Protein AF-A0A0A5G7N7-F1 (afdb_monomer_lite)

Foldseek 3Di:
DALVVLLVVCVVCLVVLVVCVVVLVLVVNQVVLVVNLLSLLQSQQVLQVHHDDDPVVSVVCVVVRPQADPPNVVLSVVCVVCVSDPVNSVSSVVSSVSSVVSSVVSVVVVVVD

pLDDT: mean 94.58, std 6.83, range [50.31, 98.5]

Radius of gyration: 13.98 Å; chains: 1; bounding box: 33×25×40 Å

Secondary structure (DSSP, 8-state):
--HHHHHHHHHHHHHHHHHHHHTT-HHHHHHHHHHHHHHHHHHHHHHTT-----HHHHHHHGGG-SS--TTHHHHHHHHHH-TTSHHHHHHHHHHHHHHHHHHHHHHHHHTT-

InterPro domains:
  IPR048427 YpoC-like [PF21747] (2-111)

Sequence (113 aa):
MEVKSLIDQWMKEEETLAHLFKQRENYKALPLMEHYTKKCKQAICLINDFEYETEANFQQMLPHFAYKPFNVEERLAFITHAPSHYHSFIQLKELFRESAKLHAKVSIIKKRG

Structure (mmCIF, N/CA/C/O backbone):
data_AF-A0A0A5G7N7-F1
#
_entry.id   AF-A0A0A5G7N7-F1
#
loop_
_atom_site.group_PDB
_atom_site.id
_atom_site.type_symbol
_atom_site.label_atom_id
_atom_site.label_alt_id
_atom_site.label_comp_id
_atom_site.label_asym_id
_atom_site.label_entity_id
_atom_site.label_seq_id
_atom_site.pdbx_PDB_ins_code
_atom_site.Cartn_x
_atom_site.Cartn_y
_atom_site.Cartn_z
_atom_site.occupancy
_atom_site.B_iso_or_equiv
_atom_site.auth_seq_id
_atom_site.auth_comp_id
_atom_site.auth_asym_id
_atom_site.auth_atom_id
_atom_site.pdbx_PDB_model_num
ATOM 1 N N . MET A 1 1 ? 10.162 -11.314 -0.878 1.00 65.62 1 MET A N 1
ATOM 2 C CA . MET A 1 1 ? 8.696 -11.542 -0.900 1.00 65.62 1 MET A CA 1
ATOM 3 C C . MET A 1 1 ? 8.185 -11.095 -2.259 1.00 65.62 1 MET A C 1
ATOM 5 O O . MET A 1 1 ? 8.608 -10.041 -2.702 1.00 65.62 1 MET A O 1
ATOM 9 N N . GLU A 1 2 ? 7.360 -11.889 -2.941 1.00 89.88 2 GLU A N 1
ATOM 10 C CA . GLU A 1 2 ? 6.919 -11.598 -4.317 1.00 89.88 2 GLU A CA 1
ATOM 11 C C . GLU A 1 2 ? 5.662 -10.716 -4.369 1.00 89.88 2 GLU A C 1
ATOM 13 O O . GLU A 1 2 ? 4.807 -10.795 -3.482 1.00 89.88 2 GLU A O 1
ATOM 18 N N . VAL A 1 3 ? 5.498 -9.951 -5.456 1.00 92.88 3 VAL A N 1
ATOM 19 C CA . VAL A 1 3 ? 4.317 -9.098 -5.708 1.00 92.88 3 VAL A CA 1
ATOM 20 C C . VAL A 1 3 ? 3.012 -9.889 -5.601 1.00 92.88 3 VAL A C 1
ATOM 22 O O . VAL A 1 3 ? 2.063 -9.438 -4.962 1.00 92.88 3 VAL A O 1
ATOM 25 N N . LYS A 1 4 ? 2.968 -11.100 -6.173 1.00 93.31 4 LYS A N 1
ATOM 26 C CA . LYS A 1 4 ? 1.782 -11.965 -6.120 1.00 93.31 4 LYS A CA 1
ATOM 27 C C . LYS A 1 4 ? 1.385 -12.301 -4.680 1.00 93.31 4 LYS A C 1
ATOM 29 O O . LYS A 1 4 ? 0.212 -12.212 -4.341 1.00 93.31 4 LYS A O 1
ATOM 34 N N . SER A 1 5 ? 2.357 -12.624 -3.826 1.00 95.50 5 SER A N 1
ATOM 35 C CA . SER A 1 5 ? 2.106 -12.941 -2.414 1.00 95.50 5 SER A CA 1
ATOM 36 C C . SER A 1 5 ? 1.510 -11.749 -1.659 1.00 95.50 5 SER A C 1
ATOM 38 O O . SER A 1 5 ? 0.574 -11.918 -0.881 1.00 95.50 5 SER A O 1
ATOM 40 N N . LEU A 1 6 ? 1.989 -10.531 -1.934 1.00 96.56 6 LEU A N 1
ATOM 41 C CA . LEU A 1 6 ? 1.448 -9.306 -1.334 1.00 96.56 6 LEU A CA 1
ATOM 42 C C . LEU A 1 6 ? -0.012 -9.060 -1.742 1.00 96.56 6 LEU A C 1
ATOM 44 O O . LEU A 1 6 ? -0.840 -8.748 -0.888 1.00 96.56 6 LEU A O 1
ATOM 48 N N . ILE A 1 7 ? -0.332 -9.237 -3.027 1.00 95.06 7 ILE A N 1
ATOM 49 C CA . ILE A 1 7 ? -1.698 -9.079 -3.546 1.00 95.06 7 ILE A CA 1
ATOM 50 C C . ILE A 1 7 ? -2.620 -10.168 -2.983 1.00 95.06 7 ILE A C 1
ATOM 52 O O . ILE A 1 7 ? -3.724 -9.862 -2.543 1.00 95.06 7 ILE A O 1
ATOM 56 N N . ASP A 1 8 ? -2.165 -11.422 -2.931 1.00 95.00 8 ASP A N 1
ATOM 57 C CA . ASP A 1 8 ? -2.943 -12.538 -2.380 1.00 95.00 8 ASP A CA 1
ATOM 58 C C . ASP A 1 8 ? -3.251 -12.343 -0.887 1.00 95.00 8 ASP A C 1
ATOM 60 O O . ASP A 1 8 ? -4.337 -12.693 -0.426 1.00 95.00 8 ASP A O 1
ATOM 64 N N . GLN A 1 9 ? -2.318 -11.767 -0.123 1.00 96.25 9 GLN A N 1
ATOM 65 C CA . GLN A 1 9 ? -2.555 -11.395 1.274 1.00 96.25 9 GLN A CA 1
ATOM 66 C C . GLN A 1 9 ? -3.586 -10.269 1.388 1.00 96.25 9 GLN A C 1
ATOM 68 O O . GLN A 1 9 ? -4.491 -10.369 2.211 1.00 96.25 9 GLN A O 1
ATOM 73 N N . TRP A 1 10 ? -3.487 -9.231 0.548 1.00 97.25 10 TRP A N 1
ATOM 74 C CA . TRP A 1 10 ? -4.481 -8.155 0.514 1.00 97.25 10 TRP A CA 1
ATOM 75 C C . TRP A 1 10 ? -5.887 -8.679 0.210 1.00 97.25 10 TRP A C 1
ATOM 77 O O . TRP A 1 10 ? -6.819 -8.342 0.930 1.00 97.25 10 TRP A O 1
ATOM 87 N N . MET A 1 11 ? -6.047 -9.536 -0.805 1.00 93.69 11 MET A N 1
ATOM 88 C CA . MET A 1 11 ? -7.364 -10.063 -1.192 1.00 93.69 11 MET A CA 1
ATOM 89 C C . MET A 1 11 ? -8.068 -10.798 -0.047 1.00 93.69 11 MET A C 1
ATOM 91 O O . MET A 1 11 ? -9.289 -10.749 0.047 1.00 93.69 11 MET A O 1
ATOM 95 N N . LYS A 1 12 ? -7.307 -11.454 0.836 1.00 94.31 12 LYS A N 1
ATOM 96 C CA . LYS A 1 12 ? -7.853 -12.113 2.030 1.00 94.31 12 LYS A CA 1
ATOM 97 C C . LYS A 1 12 ? -8.246 -11.117 3.123 1.00 94.31 12 LYS A C 1
ATOM 99 O O . LYS A 1 12 ? -9.198 -11.369 3.847 1.00 94.31 12 LYS A O 1
ATOM 104 N N . GLU A 1 13 ? -7.517 -10.010 3.258 1.00 96.50 13 GLU A N 1
ATOM 105 C CA . GLU A 1 13 ? -7.766 -9.021 4.315 1.00 96.50 13 GLU A CA 1
ATOM 106 C C . GLU A 1 13 ? -8.799 -7.955 3.939 1.00 96.50 13 GLU A C 1
ATOM 108 O O . GLU A 1 13 ? -9.425 -7.361 4.816 1.00 96.50 13 GLU A O 1
ATOM 113 N N . GLU A 1 14 ? -8.987 -7.677 2.650 1.00 96.62 14 GLU A N 1
ATOM 114 C CA . GLU A 1 14 ? -9.903 -6.630 2.190 1.00 96.62 14 GLU A CA 1
ATOM 115 C C . GLU A 1 14 ? -11.305 -6.798 2.800 1.00 96.62 14 GLU A C 1
ATOM 117 O O . GLU A 1 14 ? -11.925 -5.812 3.205 1.00 96.62 14 GLU A O 1
ATOM 122 N N . GLU A 1 15 ? -11.776 -8.041 2.933 1.00 96.50 15 GLU A N 1
ATOM 123 C CA . GLU A 1 15 ? -13.058 -8.373 3.560 1.00 96.50 15 GLU A CA 1
ATOM 124 C C . GLU A 1 15 ? -13.079 -8.066 5.065 1.00 96.50 15 GLU A C 1
ATOM 126 O O . GLU A 1 15 ? -14.058 -7.498 5.560 1.00 96.50 15 GLU 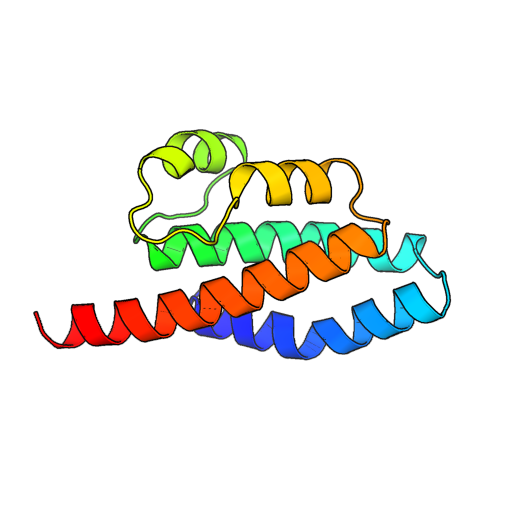A O 1
ATOM 131 N N . THR A 1 16 ? -11.991 -8.363 5.787 1.00 97.50 16 THR A N 1
ATOM 132 C CA . THR A 1 16 ? -11.827 -8.002 7.204 1.00 97.50 16 THR A CA 1
ATOM 133 C C . THR A 1 16 ? -11.912 -6.490 7.381 1.00 97.50 16 THR A C 1
ATOM 135 O O . THR A 1 16 ? -12.702 -5.998 8.187 1.00 97.50 16 THR A O 1
ATOM 138 N N . LEU A 1 17 ? -11.146 -5.727 6.596 1.00 97.56 17 LEU A N 1
ATOM 139 C CA . LEU A 1 17 ? -11.158 -4.264 6.651 1.00 97.56 17 LEU A CA 1
ATOM 140 C C . LEU A 1 17 ? -12.541 -3.703 6.303 1.00 97.56 17 LEU A C 1
ATOM 142 O O . LEU A 1 17 ? -13.054 -2.844 7.024 1.00 97.56 17 LEU A O 1
ATOM 146 N N . ALA A 1 18 ? -13.186 -4.223 5.255 1.00 97.62 18 ALA A N 1
ATOM 147 C CA . ALA A 1 18 ? -14.543 -3.832 4.885 1.00 97.62 18 ALA A CA 1
ATOM 148 C C . ALA A 1 18 ? -15.539 -4.066 6.033 1.00 97.62 18 ALA A C 1
ATOM 150 O O . ALA A 1 18 ? -16.385 -3.207 6.300 1.00 97.62 18 ALA A O 1
ATOM 151 N N . HIS A 1 19 ? -15.422 -5.197 6.737 1.00 98.00 19 HIS A N 1
ATOM 152 C CA . HIS A 1 19 ? -16.241 -5.499 7.906 1.00 98.00 19 HIS A CA 1
ATOM 153 C C . HIS A 1 19 ? -15.995 -4.503 9.047 1.00 98.00 19 HIS A C 1
ATOM 155 O O . HIS A 1 19 ? -16.955 -3.932 9.563 1.00 98.00 19 HIS A O 1
ATOM 161 N N . LEU A 1 20 ? -14.735 -4.234 9.400 1.00 98.19 20 LEU A N 1
ATOM 162 C CA . LEU A 1 20 ? -14.385 -3.301 10.478 1.00 98.19 20 LEU A CA 1
ATOM 163 C C . LEU A 1 20 ? -14.919 -1.889 10.212 1.00 98.19 20 LEU A C 1
ATOM 165 O O . LEU A 1 20 ? -15.540 -1.288 11.089 1.00 98.19 20 LEU A O 1
ATOM 169 N N . PHE A 1 21 ? -14.764 -1.379 8.986 1.00 97.69 21 PHE A N 1
ATOM 170 C CA . PHE A 1 21 ? -15.321 -0.079 8.608 1.00 97.69 21 PHE A CA 1
ATOM 171 C C . PHE A 1 21 ? -16.852 -0.060 8.643 1.00 97.69 21 PHE A C 1
ATOM 173 O O . PHE A 1 21 ? -17.442 0.928 9.083 1.00 97.69 21 PHE A O 1
ATOM 180 N N . LYS A 1 22 ? -17.511 -1.153 8.236 1.00 97.69 22 LYS A N 1
ATOM 181 C CA . LYS A 1 22 ? -18.973 -1.286 8.325 1.00 97.69 22 LYS A CA 1
ATOM 182 C C . LYS A 1 22 ? -19.462 -1.235 9.777 1.00 97.69 22 LYS A C 1
ATOM 184 O O . LYS A 1 22 ? -20.480 -0.602 10.043 1.00 97.69 22 LYS A O 1
ATOM 189 N N . GLN A 1 23 ? -18.730 -1.856 10.703 1.00 97.88 23 GLN A N 1
ATOM 190 C CA . GLN A 1 23 ? -19.029 -1.836 12.141 1.00 97.88 23 GLN A CA 1
ATOM 191 C C . GLN A 1 23 ? -18.544 -0.562 12.852 1.00 97.88 23 GLN A C 1
ATOM 193 O O . GLN A 1 23 ? -18.737 -0.423 14.057 1.00 97.88 23 GLN A O 1
ATOM 198 N N . ARG A 1 24 ? -17.933 0.386 12.123 1.00 96.94 24 ARG A N 1
ATOM 199 C CA . ARG A 1 24 ? -17.313 1.607 12.673 1.00 96.94 24 ARG A CA 1
ATOM 200 C C . ARG A 1 24 ? -16.207 1.310 13.695 1.00 96.94 24 ARG A C 1
ATOM 202 O O . ARG A 1 24 ? -15.878 2.150 14.530 1.00 96.94 24 ARG A O 1
ATOM 209 N N . GLU A 1 25 ? -15.583 0.137 13.602 1.00 97.75 25 GLU A N 1
ATOM 210 C CA . GLU A 1 25 ? -14.456 -0.280 14.439 1.00 97.75 25 GLU A CA 1
ATOM 211 C C . GLU A 1 25 ? -13.129 0.274 13.893 1.00 97.75 25 GLU A C 1
ATOM 213 O O . GLU A 1 25 ? -12.152 -0.447 13.686 1.00 97.75 25 GLU A O 1
ATOM 218 N N . ASN A 1 26 ? -13.082 1.587 13.652 1.00 94.81 26 ASN A N 1
ATOM 219 C CA . ASN A 1 26 ? -11.968 2.249 12.965 1.00 94.81 26 ASN A CA 1
ATOM 220 C C . ASN A 1 26 ? -10.626 2.069 13.701 1.00 94.81 26 ASN A C 1
ATOM 222 O O . ASN A 1 26 ? -9.575 2.010 13.068 1.00 94.81 26 ASN A O 1
ATOM 226 N N . TYR A 1 27 ? -10.659 1.934 15.031 1.00 96.56 27 TYR A N 1
ATOM 227 C CA . TYR A 1 27 ? -9.475 1.675 15.857 1.00 96.56 27 TYR A CA 1
ATOM 228 C C . TYR A 1 27 ? -8.845 0.301 15.582 1.00 96.56 27 TYR A C 1
ATOM 230 O O . TYR A 1 27 ? -7.627 0.171 15.641 1.00 96.56 27 TYR A O 1
ATOM 238 N N . LYS A 1 28 ? -9.652 -0.713 15.233 1.00 97.62 28 LYS A N 1
ATOM 239 C CA . LYS A 1 28 ? -9.160 -2.034 14.807 1.00 97.62 28 LYS A CA 1
ATOM 240 C C . LYS A 1 28 ? -8.690 -2.017 13.356 1.00 97.62 28 LYS A C 1
ATOM 242 O O . LYS A 1 28 ? -7.774 -2.752 13.005 1.00 97.62 28 LYS A O 1
ATOM 247 N N . ALA A 1 29 ? -9.308 -1.182 12.517 1.00 97.69 29 ALA A N 1
ATOM 248 C CA . ALA A 1 29 ? -8.909 -1.032 11.122 1.00 97.69 29 ALA A CA 1
ATOM 249 C C . ALA A 1 29 ? -7.551 -0.329 10.980 1.00 97.69 29 ALA A C 1
ATOM 251 O O . ALA A 1 29 ? -6.787 -0.682 10.090 1.00 97.69 29 ALA A O 1
ATOM 252 N N . LEU A 1 30 ? -7.229 0.625 11.862 1.00 98.06 30 LEU A N 1
ATOM 253 C CA . LEU A 1 30 ? -5.992 1.414 11.826 1.00 98.06 30 LEU A CA 1
ATOM 254 C C . LEU A 1 30 ? -4.702 0.578 11.653 1.00 98.06 30 LEU A C 1
ATOM 256 O O . LEU A 1 30 ? -4.012 0.794 10.656 1.00 98.06 30 LEU A O 1
ATOM 260 N N . PRO A 1 31 ? -4.375 -0.394 12.529 1.00 98.00 31 PRO A N 1
ATOM 261 C CA . PRO A 1 31 ? -3.138 -1.169 12.387 1.00 98.00 31 PRO A CA 1
ATOM 262 C C . PRO A 1 31 ? -3.101 -1.997 11.094 1.00 98.00 31 PRO A C 1
ATOM 264 O O . PRO A 1 31 ? -2.044 -2.155 10.482 1.00 98.00 31 PRO A O 1
ATOM 267 N N . LEU A 1 32 ? -4.253 -2.498 10.634 1.00 98.00 32 LEU A N 1
ATOM 268 C CA . LEU A 1 32 ? -4.350 -3.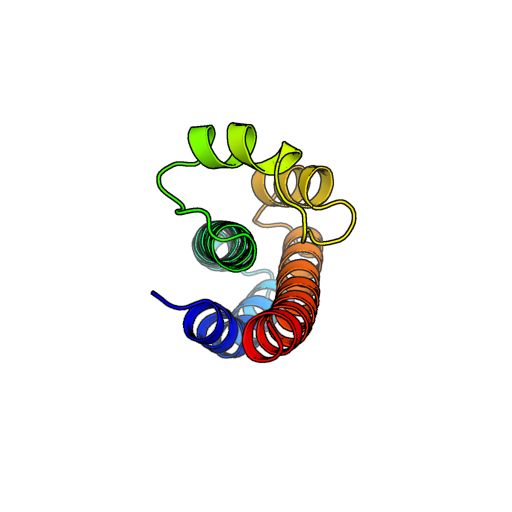202 9.354 1.00 98.00 32 LEU A CA 1
ATOM 269 C C . LEU A 1 32 ? -4.139 -2.238 8.179 1.00 98.00 32 LEU A C 1
ATOM 271 O O . LEU A 1 32 ? -3.415 -2.559 7.241 1.00 98.00 32 LEU A O 1
ATOM 275 N N . MET A 1 33 ? -4.715 -1.039 8.240 1.00 98.38 33 MET A N 1
ATOM 276 C CA . MET A 1 33 ? -4.555 -0.005 7.220 1.00 98.38 33 MET A CA 1
ATOM 277 C C . MET A 1 33 ? -3.095 0.427 7.077 1.00 98.38 33 MET A C 1
ATOM 279 O O . MET A 1 33 ? -2.592 0.469 5.957 1.00 98.38 33 MET A O 1
ATOM 283 N N . GLU A 1 34 ? -2.381 0.672 8.174 1.00 98.00 34 GLU A N 1
ATOM 284 C CA . GLU A 1 34 ? -0.948 1.004 8.147 1.00 98.00 34 GLU A CA 1
ATOM 285 C C . GLU A 1 34 ? -0.113 -0.140 7.556 1.00 98.00 34 GLU A C 1
ATOM 287 O O . GLU A 1 34 ? 0.702 0.063 6.648 1.00 98.00 34 GLU A O 1
ATOM 292 N N . HIS A 1 35 ? -0.369 -1.368 8.014 1.00 97.56 35 HIS A N 1
ATOM 293 C CA . HIS A 1 35 ? 0.321 -2.567 7.543 1.00 97.56 35 HIS A CA 1
ATOM 294 C C . HIS A 1 35 ? 0.141 -2.796 6.043 1.00 97.56 35 HIS A C 1
ATOM 296 O O . HIS A 1 35 ? 1.116 -2.980 5.310 1.00 97.56 35 HIS A O 1
ATOM 302 N N . TYR A 1 36 ? -1.099 -2.749 5.554 1.00 98.00 36 TYR A N 1
ATOM 303 C CA . TYR A 1 36 ? -1.379 -2.975 4.140 1.00 98.00 36 TYR A CA 1
ATOM 304 C C . TYR A 1 36 ? -1.025 -1.772 3.262 1.00 98.00 36 TYR A C 1
ATOM 306 O O . TYR A 1 36 ? -0.692 -1.968 2.095 1.00 98.00 36 TYR A O 1
ATOM 314 N N . THR A 1 37 ? -0.956 -0.559 3.816 1.00 98.06 37 THR A N 1
ATOM 315 C CA . THR A 1 37 ? -0.357 0.596 3.126 1.00 98.06 37 THR A CA 1
ATOM 316 C C . THR A 1 37 ? 1.128 0.355 2.864 1.00 98.06 37 THR A C 1
ATOM 318 O O . THR A 1 37 ? 1.581 0.515 1.729 1.00 98.06 37 THR A O 1
ATOM 321 N N . LYS A 1 38 ? 1.885 -0.127 3.862 1.00 96.81 38 LYS A N 1
ATOM 322 C CA . LYS A 1 38 ? 3.295 -0.513 3.677 1.00 96.81 38 LYS A CA 1
ATOM 323 C C . LYS A 1 38 ? 3.442 -1.619 2.629 1.00 96.81 38 LYS A C 1
ATOM 325 O O . LYS A 1 38 ? 4.275 -1.506 1.734 1.00 96.81 38 LYS A O 1
ATOM 330 N N . LYS A 1 39 ? 2.602 -2.658 2.683 1.00 96.88 39 LYS A N 1
ATOM 331 C CA . LYS A 1 39 ? 2.605 -3.743 1.682 1.00 96.88 39 LYS A CA 1
ATOM 332 C C . LYS A 1 39 ? 2.259 -3.265 0.273 1.00 96.88 39 LYS A C 1
ATOM 334 O O . LYS A 1 39 ? 2.835 -3.764 -0.690 1.00 96.88 39 LYS A O 1
ATOM 339 N N . CYS A 1 40 ? 1.356 -2.296 0.139 1.00 97.62 40 CYS A N 1
ATOM 340 C CA . CYS A 1 40 ? 1.037 -1.691 -1.150 1.00 97.62 40 CYS A CA 1
ATOM 341 C C . CYS A 1 40 ? 2.264 -0.980 -1.735 1.00 97.62 40 CYS A C 1
ATOM 343 O O . CYS A 1 40 ? 2.604 -1.204 -2.895 1.00 97.62 40 CYS A O 1
ATOM 345 N N . LYS A 1 41 ? 2.981 -0.189 -0.925 1.00 97.06 41 LYS A N 1
ATOM 346 C CA . LYS A 1 41 ? 4.237 0.460 -1.343 1.00 97.06 41 LYS A CA 1
ATOM 347 C C . LYS A 1 41 ? 5.295 -0.568 -1.753 1.00 97.06 41 LYS A C 1
ATOM 349 O O . LYS A 1 41 ? 5.895 -0.429 -2.815 1.00 97.06 41 LYS A O 1
ATOM 354 N N . GLN A 1 42 ? 5.445 -1.647 -0.979 1.00 96.25 42 GLN A N 1
ATOM 355 C CA . GLN A 1 42 ? 6.325 -2.772 -1.318 1.00 96.25 42 GLN A CA 1
ATOM 356 C C . GLN A 1 42 ? 5.974 -3.401 -2.673 1.00 96.25 42 GLN A C 1
ATOM 358 O O . GLN A 1 42 ? 6.862 -3.632 -3.488 1.00 96.25 42 GLN A O 1
ATOM 363 N N . ALA A 1 43 ? 4.690 -3.656 -2.937 1.00 96.75 43 ALA A N 1
ATOM 364 C CA . ALA A 1 43 ? 4.248 -4.212 -4.213 1.00 96.75 43 ALA A CA 1
ATOM 365 C C . ALA A 1 43 ? 4.579 -3.276 -5.386 1.00 96.75 43 ALA A C 1
ATOM 367 O O . ALA A 1 43 ? 5.063 -3.743 -6.414 1.00 96.75 43 ALA A O 1
ATOM 368 N N . ILE A 1 44 ? 4.371 -1.965 -5.223 1.00 96.88 44 ILE A N 1
ATOM 369 C CA . ILE A 1 44 ? 4.676 -0.962 -6.253 1.00 96.88 44 ILE A CA 1
ATOM 370 C C . ILE A 1 44 ? 6.185 -0.901 -6.540 1.00 96.88 44 ILE A C 1
ATOM 372 O O . ILE A 1 44 ? 6.556 -0.907 -7.714 1.00 96.88 44 ILE A O 1
ATOM 376 N N . CYS A 1 45 ? 7.053 -0.915 -5.517 1.00 96.19 45 CYS A N 1
ATOM 377 C CA . CYS A 1 45 ? 8.509 -0.994 -5.714 1.00 96.19 45 CYS A CA 1
ATOM 378 C C . CYS A 1 45 ? 8.894 -2.227 -6.535 1.00 96.19 45 CYS A C 1
ATOM 380 O O . CYS A 1 45 ? 9.543 -2.109 -7.571 1.00 96.19 45 CYS A O 1
ATOM 382 N N . LEU A 1 46 ? 8.416 -3.401 -6.118 1.00 95.44 46 LEU A N 1
ATOM 383 C CA . LEU A 1 46 ? 8.766 -4.672 -6.748 1.00 95.44 46 LEU A CA 1
ATOM 384 C C . LEU A 1 46 ? 8.277 -4.772 -8.202 1.00 95.44 46 LEU A C 1
ATOM 386 O O . LEU A 1 46 ? 8.962 -5.349 -9.041 1.00 95.44 46 LEU A O 1
ATOM 390 N N . ILE A 1 47 ? 7.115 -4.195 -8.536 1.00 96.19 47 ILE A N 1
ATOM 391 C CA . ILE A 1 47 ? 6.638 -4.107 -9.930 1.00 96.19 47 ILE A CA 1
ATOM 392 C C . ILE A 1 47 ? 7.631 -3.325 -10.806 1.00 96.19 47 ILE A C 1
ATOM 394 O O . ILE A 1 47 ? 7.784 -3.641 -11.987 1.00 96.19 47 ILE A O 1
ATOM 398 N N . ASN A 1 48 ? 8.303 -2.332 -10.223 1.00 95.75 48 ASN A N 1
ATOM 399 C CA . ASN A 1 48 ? 9.277 -1.468 -10.881 1.00 95.75 48 ASN A CA 1
ATOM 400 C C . ASN A 1 48 ? 10.732 -1.946 -10.720 1.00 95.75 48 ASN A C 1
ATOM 402 O O . ASN A 1 48 ? 11.632 -1.195 -11.070 1.00 95.75 48 ASN A O 1
ATOM 406 N N . ASP A 1 49 ? 10.965 -3.167 -10.220 1.00 94.00 49 ASP A N 1
ATOM 407 C CA . ASP A 1 49 ? 12.304 -3.724 -9.946 1.00 94.00 49 ASP A CA 1
ATOM 408 C C . ASP A 1 49 ? 13.123 -2.940 -8.904 1.00 94.00 49 ASP A C 1
ATOM 410 O O . ASP A 1 49 ? 14.350 -2.981 -8.907 1.00 94.00 49 ASP A O 1
ATOM 414 N N . PHE A 1 50 ? 12.443 -2.258 -7.981 1.00 93.44 50 PHE A N 1
ATOM 415 C CA . PHE A 1 50 ? 13.064 -1.634 -6.815 1.00 93.44 50 PHE A CA 1
ATOM 416 C C . PHE A 1 50 ? 12.808 -2.461 -5.553 1.00 93.44 50 PHE A C 1
ATOM 418 O O . PHE A 1 50 ? 11.748 -3.076 -5.387 1.00 93.44 50 PHE A O 1
ATOM 425 N N . GLU A 1 51 ? 13.757 -2.428 -4.622 1.00 90.94 51 GLU A N 1
ATOM 426 C CA . GLU A 1 51 ? 13.551 -2.935 -3.268 1.00 90.94 51 GLU A CA 1
ATOM 427 C C . GLU A 1 51 ? 12.853 -1.877 -2.407 1.00 90.94 51 GLU A C 1
ATOM 429 O O . GLU A 1 51 ? 13.016 -0.677 -2.604 1.00 90.94 51 GLU A O 1
ATOM 434 N N . TYR A 1 52 ? 12.024 -2.312 -1.458 1.00 90.69 52 TYR A N 1
ATOM 435 C CA . TYR A 1 52 ? 11.430 -1.411 -0.473 1.00 90.69 52 TYR A CA 1
ATOM 436 C C . TYR A 1 52 ? 12.205 -1.531 0.834 1.00 90.69 52 TYR A C 1
ATOM 438 O O . TYR A 1 52 ? 12.010 -2.491 1.584 1.00 90.69 52 TYR A O 1
ATOM 446 N N . GLU A 1 53 ? 13.054 -0.549 1.115 1.00 86.38 53 GLU A N 1
ATOM 447 C CA . GLU A 1 53 ? 13.862 -0.528 2.336 1.00 86.38 53 GLU A CA 1
ATOM 448 C C . GLU A 1 53 ? 13.207 0.327 3.424 1.00 86.38 53 GLU A C 1
ATOM 450 O O . GLU A 1 53 ? 12.967 -0.125 4.546 1.00 86.38 53 GLU A O 1
ATOM 455 N N . THR A 1 54 ? 12.869 1.573 3.084 1.00 89.62 54 THR A N 1
ATOM 456 C CA . THR A 1 54 ? 12.319 2.560 4.020 1.00 89.62 54 THR A CA 1
ATOM 457 C C . THR A 1 54 ? 11.291 3.465 3.345 1.00 89.62 54 THR A C 1
ATOM 459 O O . THR A 1 54 ? 11.236 3.569 2.121 1.00 89.62 54 THR A O 1
ATOM 462 N N . GLU A 1 55 ? 10.486 4.164 4.151 1.00 87.19 55 GLU A N 1
ATOM 463 C CA . GLU A 1 55 ? 9.542 5.163 3.637 1.00 87.19 55 GLU A CA 1
ATOM 464 C C . GLU A 1 55 ? 10.262 6.318 2.923 1.00 87.19 55 GLU A C 1
ATOM 466 O O . GLU A 1 55 ? 9.831 6.747 1.858 1.00 87.19 55 GLU A O 1
ATOM 471 N N . ALA A 1 56 ? 11.385 6.796 3.471 1.00 86.69 56 ALA A N 1
ATOM 472 C CA 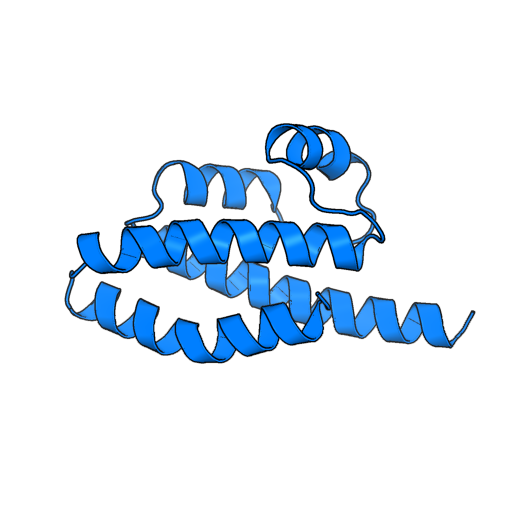. ALA A 1 56 ? 12.163 7.872 2.858 1.00 86.69 56 ALA A CA 1
ATOM 473 C C . ALA A 1 56 ? 12.704 7.460 1.480 1.00 86.69 56 ALA A C 1
ATOM 475 O O . ALA A 1 56 ? 12.599 8.214 0.514 1.00 86.69 56 ALA A O 1
ATOM 476 N N . ASN A 1 57 ? 13.215 6.232 1.383 1.00 87.75 57 ASN A N 1
ATOM 477 C CA . ASN A 1 57 ? 13.678 5.656 0.129 1.00 87.75 57 ASN A CA 1
ATOM 478 C C . ASN A 1 57 ? 12.527 5.505 -0.884 1.00 87.75 57 ASN A C 1
ATOM 480 O O . ASN A 1 57 ? 12.688 5.881 -2.041 1.00 87.75 57 ASN A O 1
ATOM 484 N N . PHE A 1 58 ? 11.339 5.060 -0.455 1.00 91.69 58 PHE A N 1
ATOM 485 C CA . PHE A 1 58 ? 10.159 4.990 -1.327 1.00 91.69 58 PHE A CA 1
ATOM 486 C C . PHE A 1 58 ? 9.828 6.341 -1.978 1.00 91.69 58 PHE A C 1
ATOM 488 O O . PHE A 1 58 ? 9.651 6.398 -3.194 1.00 91.69 58 PHE A O 1
ATOM 495 N N . GLN A 1 59 ? 9.791 7.426 -1.198 1.00 90.50 59 GLN A N 1
ATOM 496 C CA . GLN A 1 59 ? 9.483 8.766 -1.718 1.00 90.50 59 GLN A CA 1
ATOM 497 C C . GLN A 1 59 ? 10.521 9.246 -2.743 1.00 90.50 59 GLN A C 1
ATOM 499 O O . GLN A 1 59 ? 10.166 9.867 -3.740 1.00 90.50 59 GLN A O 1
ATOM 504 N N . GLN A 1 60 ? 11.798 8.916 -2.536 1.00 90.75 60 GLN A N 1
ATOM 505 C CA . GLN A 1 60 ? 12.871 9.249 -3.477 1.00 90.75 60 GLN A CA 1
ATOM 506 C C . GLN A 1 60 ? 12.792 8.440 -4.778 1.00 90.75 60 GLN A C 1
ATOM 508 O O . GLN A 1 60 ? 13.132 8.956 -5.838 1.00 90.75 60 GLN A O 1
ATOM 513 N N . MET A 1 61 ? 12.343 7.184 -4.716 1.00 92.69 61 MET A N 1
ATOM 514 C CA . MET A 1 61 ? 12.244 6.311 -5.889 1.00 92.69 61 MET A CA 1
ATOM 515 C C . MET A 1 61 ? 10.968 6.528 -6.708 1.00 92.69 61 MET A C 1
ATOM 517 O O . MET A 1 61 ? 10.978 6.293 -7.915 1.00 92.69 61 MET A O 1
ATOM 521 N N . LEU A 1 62 ? 9.877 6.980 -6.082 1.00 92.19 62 LEU A N 1
ATOM 522 C CA . LEU A 1 62 ? 8.561 7.115 -6.715 1.00 92.19 62 LEU A CA 1
ATOM 523 C C . LEU A 1 62 ? 8.569 7.894 -8.054 1.00 92.19 62 LEU A C 1
ATOM 525 O O . LEU A 1 62 ? 7.892 7.450 -8.989 1.00 92.19 62 LEU A O 1
ATOM 529 N N . PRO A 1 63 ? 9.345 8.989 -8.224 1.00 92.81 63 PRO A N 1
ATOM 530 C CA . PRO A 1 63 ? 9.463 9.688 -9.507 1.00 92.81 63 PRO A CA 1
ATOM 531 C C . PRO A 1 63 ? 10.090 8.849 -10.631 1.00 92.81 63 PRO A C 1
ATOM 533 O O . PRO A 1 63 ? 9.837 9.118 -11.804 1.00 92.81 63 PRO A O 1
ATOM 536 N N . HIS A 1 64 ? 10.884 7.831 -10.289 1.00 93.69 64 HIS A N 1
ATOM 537 C CA . HIS A 1 64 ? 11.594 6.964 -11.233 1.00 93.69 64 HIS A CA 1
ATOM 538 C C . HIS A 1 64 ? 10.778 5.738 -11.670 1.00 93.69 64 HIS A C 1
ATOM 540 O O . HIS A 1 64 ? 11.204 4.995 -12.554 1.00 93.69 64 HIS A O 1
ATOM 546 N N . PHE A 1 65 ? 9.601 5.509 -11.082 1.00 95.12 65 PHE A N 1
ATOM 547 C CA . PHE A 1 65 ? 8.762 4.361 -11.419 1.00 95.12 65 PHE A CA 1
ATOM 548 C C . PHE A 1 65 ? 8.096 4.523 -12.789 1.00 95.12 65 PHE A C 1
ATOM 550 O O . PHE A 1 65 ? 7.300 5.437 -13.016 1.00 95.12 65 PHE A O 1
ATOM 557 N N . ALA A 1 66 ? 8.366 3.571 -13.685 1.00 95.25 66 ALA A N 1
ATOM 558 C CA . ALA A 1 66 ? 7.739 3.485 -15.004 1.00 95.25 66 ALA A CA 1
ATOM 559 C C . ALA A 1 66 ? 6.293 2.955 -14.941 1.00 95.25 66 ALA A C 1
ATOM 561 O O . ALA A 1 66 ? 5.458 3.284 -15.785 1.00 95.25 66 ALA A O 1
ATOM 562 N N . TYR A 1 67 ? 5.983 2.137 -13.936 1.00 96.00 67 TYR A N 1
ATOM 563 C CA . TYR A 1 67 ? 4.712 1.441 -13.768 1.00 96.00 67 TYR A CA 1
ATOM 564 C C . TYR A 1 67 ? 4.079 1.823 -12.430 1.00 96.00 67 TYR A C 1
ATOM 566 O O . TYR A 1 67 ? 4.255 1.135 -11.424 1.00 96.00 67 TYR A O 1
ATOM 574 N N . LYS A 1 68 ? 3.324 2.924 -12.412 1.00 93.81 68 LYS A N 1
ATOM 575 C CA . LYS A 1 68 ? 2.660 3.421 -11.201 1.00 93.81 68 LYS A CA 1
ATOM 576 C C . LYS A 1 68 ? 1.131 3.455 -11.328 1.00 93.81 68 LYS A C 1
ATOM 578 O O . LYS A 1 68 ? 0.631 3.750 -12.416 1.00 93.81 68 LYS A O 1
ATOM 583 N N . PRO A 1 69 ? 0.391 3.155 -10.242 1.00 96.56 69 PRO A N 1
AT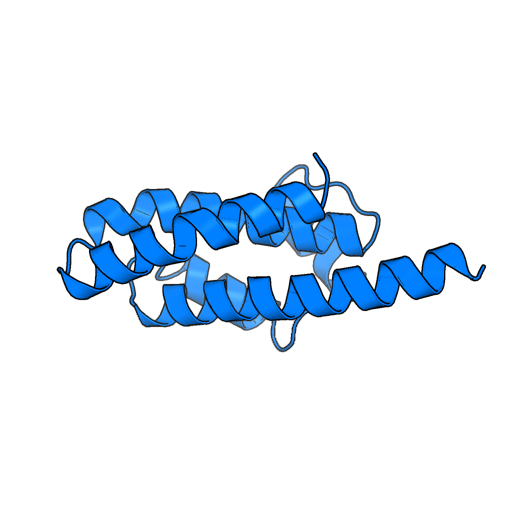OM 584 C CA . PRO A 1 69 ? -1.042 3.429 -10.157 1.00 96.56 69 PRO A CA 1
ATOM 585 C C . PRO A 1 69 ? -1.359 4.906 -10.430 1.00 96.56 69 PRO A C 1
ATOM 587 O O . PRO A 1 69 ? -0.498 5.780 -10.282 1.00 96.56 69 PRO A O 1
ATOM 590 N N . PHE A 1 70 ? -2.600 5.198 -10.811 1.00 94.62 70 PHE A N 1
ATOM 591 C CA . PHE A 1 70 ? -3.025 6.567 -11.091 1.00 94.62 70 PHE A CA 1
ATOM 592 C C . PHE A 1 70 ? -3.079 7.388 -9.795 1.00 94.62 70 PHE A C 1
ATOM 594 O O . PHE A 1 70 ? -3.654 6.936 -8.798 1.00 94.62 70 PHE A O 1
ATOM 601 N N . ASN A 1 71 ? -2.480 8.586 -9.816 1.00 95.50 71 ASN A N 1
ATOM 602 C CA . ASN A 1 71 ? -2.366 9.509 -8.675 1.00 95.50 71 ASN A CA 1
ATOM 603 C C . ASN A 1 71 ? -1.851 8.829 -7.395 1.00 95.50 71 ASN A C 1
ATOM 605 O O . ASN A 1 71 ? -2.372 9.026 -6.296 1.00 95.50 71 ASN A O 1
ATOM 609 N N . VAL A 1 72 ? -0.869 7.934 -7.551 1.00 96.56 72 VAL A N 1
ATOM 610 C CA . VAL A 1 72 ? -0.340 7.121 -6.449 1.00 96.56 72 VAL A CA 1
ATOM 611 C C . VAL A 1 72 ? 0.193 7.973 -5.295 1.00 96.56 72 VAL A C 1
ATOM 613 O O . VAL A 1 72 ? 0.010 7.603 -4.139 1.00 96.56 72 VAL A O 1
ATOM 616 N N . GLU A 1 73 ? 0.809 9.115 -5.591 1.00 95.75 73 GLU A N 1
ATOM 617 C CA . GLU A 1 73 ? 1.420 9.992 -4.594 1.00 95.75 73 GLU A CA 1
ATOM 618 C C . GLU A 1 73 ? 0.350 10.659 -3.726 1.00 95.75 73 GLU A C 1
ATOM 620 O O . GLU A 1 73 ? 0.353 10.498 -2.505 1.00 95.75 73 GLU A O 1
ATOM 625 N N . GLU A 1 74 ? -0.641 11.299 -4.351 1.00 96.94 74 GLU A N 1
ATOM 626 C CA . GLU A 1 74 ? -1.737 11.974 -3.656 1.00 96.94 74 GLU A CA 1
ATOM 627 C C . GLU A 1 74 ? -2.574 10.988 -2.839 1.00 96.94 74 GLU A C 1
ATOM 629 O O . GLU A 1 74 ? -2.984 11.274 -1.712 1.00 96.94 74 GLU A O 1
ATOM 634 N N . ARG A 1 75 ? -2.807 9.790 -3.384 1.00 97.69 75 ARG A N 1
ATOM 635 C CA . ARG A 1 75 ? -3.591 8.751 -2.710 1.00 97.69 75 ARG A CA 1
ATOM 636 C C . ARG A 1 75 ? -2.849 8.167 -1.519 1.00 97.69 75 ARG A C 1
ATOM 638 O O . ARG A 1 75 ? -3.456 8.006 -0.463 1.00 97.69 75 ARG A O 1
ATOM 645 N N . LEU A 1 76 ? -1.554 7.872 -1.647 1.00 97.38 76 LEU A N 1
ATOM 646 C CA . LEU A 1 76 ? -0.750 7.395 -0.520 1.00 97.38 76 LEU A CA 1
ATOM 647 C C . LEU A 1 76 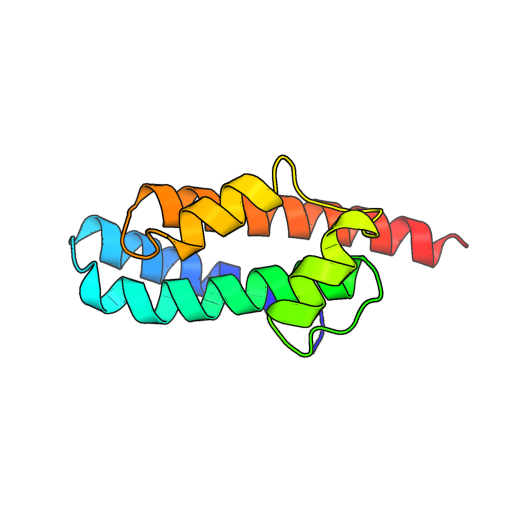? -0.587 8.472 0.557 1.00 97.38 76 LEU A C 1
ATOM 649 O O . LEU A 1 76 ? -0.637 8.135 1.742 1.00 97.38 76 LEU A O 1
ATOM 653 N N . ALA A 1 77 ? -0.452 9.744 0.172 1.00 96.50 77 ALA A N 1
ATOM 654 C CA . ALA A 1 77 ? -0.445 10.864 1.109 1.00 96.50 77 ALA A CA 1
ATOM 655 C C . ALA A 1 77 ? -1.769 10.941 1.886 1.00 96.50 77 ALA A C 1
ATOM 657 O O . ALA A 1 77 ? -1.759 10.989 3.116 1.00 96.50 77 ALA A O 1
ATOM 658 N N . PHE A 1 78 ? -2.908 10.848 1.192 1.00 97.94 78 PHE A N 1
ATOM 659 C CA . PHE A 1 78 ? -4.229 10.832 1.824 1.00 97.94 78 PHE A CA 1
ATOM 660 C C . PHE A 1 78 ? -4.411 9.642 2.780 1.00 97.94 78 PHE A C 1
ATOM 662 O O . PHE A 1 78 ? -4.837 9.825 3.920 1.00 97.94 78 PHE A O 1
ATOM 669 N N . ILE A 1 79 ? -4.047 8.430 2.346 1.00 98.25 79 ILE A N 1
ATOM 670 C CA . ILE A 1 79 ? -4.153 7.218 3.171 1.00 98.25 79 ILE A CA 1
ATOM 671 C C . ILE A 1 79 ? -3.278 7.336 4.421 1.00 98.25 79 ILE A C 1
ATOM 673 O O . ILE A 1 79 ? -3.728 6.985 5.506 1.00 98.25 79 ILE A O 1
ATOM 677 N N . THR A 1 80 ? -2.053 7.847 4.281 1.00 96.50 80 THR A N 1
ATOM 678 C CA . THR A 1 80 ? -1.118 8.013 5.405 1.00 96.50 80 THR A CA 1
ATOM 679 C C . THR A 1 80 ? -1.599 9.091 6.378 1.00 96.50 80 THR A C 1
ATOM 681 O O . THR A 1 80 ? -1.429 8.945 7.584 1.00 96.50 80 THR A O 1
ATOM 684 N N . HIS A 1 81 ? -2.233 10.155 5.878 1.00 97.81 81 HIS A N 1
ATOM 685 C CA . HIS A 1 81 ? -2.786 11.218 6.714 1.00 97.81 81 HIS A CA 1
ATOM 686 C C . HIS A 1 81 ? -4.026 10.770 7.501 1.00 97.81 81 HIS A C 1
ATOM 688 O O . HIS A 1 81 ? -4.211 11.178 8.645 1.00 97.81 81 HIS A O 1
ATOM 694 N N . ALA A 1 82 ? -4.875 9.930 6.902 1.00 97.19 82 ALA A N 1
ATOM 695 C CA . ALA A 1 82 ? -6.142 9.518 7.498 1.00 97.19 82 ALA A CA 1
ATOM 696 C C . ALA A 1 82 ? -6.415 8.004 7.367 1.00 97.19 82 ALA A C 1
ATOM 698 O O . ALA A 1 82 ? -7.441 7.609 6.802 1.00 97.19 82 ALA A O 1
ATOM 699 N N . PRO A 1 83 ? -5.548 7.117 7.886 1.00 97.00 83 PRO A N 1
ATOM 700 C CA . PRO A 1 83 ? -5.634 5.671 7.642 1.00 97.00 83 PRO A CA 1
ATOM 701 C C . PRO A 1 83 ? -6.909 5.030 8.203 1.00 97.00 83 PRO A C 1
ATOM 703 O O . PRO A 1 83 ? -7.393 4.041 7.665 1.00 97.00 83 PRO A O 1
ATOM 706 N N . SER A 1 84 ? -7.505 5.617 9.241 1.00 96.38 84 SER A N 1
ATOM 707 C CA . SER A 1 84 ? -8.739 5.144 9.878 1.00 96.38 84 SER A CA 1
ATOM 708 C C . SER A 1 84 ? -10.025 5.662 9.214 1.00 96.38 84 SER A C 1
ATOM 710 O O . SER A 1 84 ? -11.116 5.459 9.748 1.00 96.38 84 SER A O 1
ATOM 712 N N . HIS A 1 85 ? -9.932 6.339 8.062 1.00 97.38 85 HIS A N 1
ATOM 713 C CA . HIS A 1 85 ? -11.092 6.783 7.289 1.00 97.38 85 HIS A CA 1
ATOM 714 C C . HIS A 1 85 ? -11.503 5.730 6.257 1.00 97.38 85 HIS A C 1
ATOM 716 O O . HIS A 1 85 ? -10.669 5.179 5.541 1.00 97.38 85 HIS A O 1
ATOM 722 N N . TYR A 1 86 ? -12.813 5.523 6.091 1.00 97.75 86 TYR A N 1
ATOM 723 C CA . TYR A 1 86 ? -13.335 4.587 5.087 1.00 97.75 86 TYR A CA 1
ATOM 724 C C . TYR A 1 86 ? -12.867 4.927 3.666 1.00 97.75 86 TYR A C 1
ATOM 726 O O . TYR A 1 86 ? -12.568 4.036 2.876 1.00 97.75 86 TYR A O 1
ATOM 734 N N . HIS A 1 87 ? -12.745 6.218 3.341 1.00 97.75 87 HIS A N 1
ATOM 735 C CA . HIS A 1 87 ? -12.238 6.622 2.033 1.00 97.75 87 HIS A CA 1
ATOM 736 C C . HIS A 1 87 ? -10.788 6.169 1.817 1.00 97.75 87 HIS A C 1
ATOM 738 O O . HIS A 1 87 ? -10.459 5.731 0.722 1.00 97.75 87 HIS A O 1
ATOM 744 N N . SER A 1 88 ? -9.945 6.168 2.854 1.00 98.38 88 SER A N 1
ATOM 745 C CA . SER A 1 88 ? -8.570 5.657 2.769 1.00 98.38 88 SER A CA 1
ATOM 746 C C . SER A 1 88 ? -8.547 4.163 2.470 1.00 98.38 88 SER A C 1
ATOM 748 O O . SER A 1 88 ? -7.743 3.717 1.658 1.00 98.38 88 SER A O 1
ATOM 750 N N . PHE A 1 89 ? -9.479 3.391 3.035 1.00 98.50 89 PHE A N 1
ATOM 751 C CA . PHE A 1 89 ? -9.656 1.986 2.665 1.00 98.50 89 PHE A CA 1
ATOM 752 C C . PHE A 1 89 ? -10.038 1.807 1.195 1.00 98.50 89 PHE A C 1
ATOM 754 O O . PHE A 1 89 ? -9.447 0.976 0.508 1.00 98.50 89 PHE A O 1
ATOM 761 N N . ILE A 1 90 ? -10.972 2.612 0.681 1.00 98.44 90 ILE A N 1
ATOM 762 C CA . ILE A 1 90 ? -11.327 2.578 -0.744 1.00 98.44 90 ILE A CA 1
ATOM 763 C C . ILE A 1 90 ? -10.119 2.924 -1.617 1.00 98.44 90 ILE A C 1
ATOM 765 O O . ILE A 1 90 ? -9.858 2.227 -2.597 1.00 98.44 90 ILE A O 1
ATOM 769 N N . GLN A 1 91 ? -9.346 3.944 -1.239 1.00 98.50 91 GLN A N 1
ATOM 770 C CA . GLN A 1 91 ? -8.137 4.325 -1.963 1.00 98.50 91 GLN A CA 1
ATOM 771 C C . GLN A 1 91 ? -7.096 3.199 -1.951 1.00 98.50 91 GLN A C 1
ATOM 773 O O . GLN A 1 91 ? -6.567 2.870 -3.011 1.00 98.50 91 GLN A O 1
ATOM 778 N N . LEU A 1 92 ? -6.849 2.564 -0.802 1.00 98.50 92 LEU A N 1
ATOM 779 C CA . LEU A 1 92 ? -5.902 1.455 -0.676 1.00 98.50 92 LEU A CA 1
ATOM 780 C C . LEU A 1 92 ? -6.333 0.237 -1.503 1.00 98.50 92 LEU A C 1
ATOM 782 O O . LEU A 1 92 ? -5.523 -0.335 -2.231 1.00 98.50 92 LEU A O 1
ATOM 786 N N . LYS A 1 93 ? -7.624 -0.108 -1.461 1.00 98.38 93 LYS A N 1
ATOM 787 C CA . LYS A 1 93 ? -8.213 -1.175 -2.278 1.00 98.38 93 LYS A CA 1
ATOM 788 C C . LYS A 1 93 ? -7.967 -0.962 -3.766 1.00 98.38 93 LYS A C 1
ATOM 790 O O . LYS A 1 93 ? -7.508 -1.865 -4.465 1.00 98.38 93 LYS A O 1
ATOM 795 N N . GLU A 1 94 ? -8.280 0.228 -4.264 1.00 98.38 94 GLU A N 1
ATOM 796 C CA . GLU A 1 94 ? -8.108 0.531 -5.681 1.00 98.38 94 GLU A CA 1
ATOM 797 C C . GLU A 1 94 ? -6.614 0.573 -6.067 1.00 98.38 94 GLU A C 1
ATOM 799 O O . GLU A 1 94 ? -6.259 0.091 -7.140 1.00 98.38 94 GLU A O 1
ATOM 804 N N . LEU A 1 95 ? -5.709 1.014 -5.176 1.00 98.44 95 LEU A N 1
ATOM 805 C CA . LEU A 1 95 ? -4.258 0.937 -5.418 1.00 98.44 95 LEU A CA 1
ATOM 806 C C . LEU A 1 95 ? -3.777 -0.514 -5.576 1.00 98.44 95 LEU A C 1
ATOM 808 O O . LEU A 1 95 ? -2.988 -0.799 -6.481 1.00 98.44 95 LEU A O 1
ATOM 812 N N . PHE A 1 96 ? -4.267 -1.448 -4.754 1.00 98.25 96 PHE A N 1
ATOM 813 C CA . PHE A 1 96 ? -3.955 -2.873 -4.907 1.00 98.25 96 PHE A CA 1
ATOM 814 C C . PHE A 1 96 ? -4.508 -3.450 -6.215 1.00 98.25 96 PHE A C 1
ATOM 816 O O . PHE A 1 96 ? -3.801 -4.183 -6.910 1.00 98.25 96 PHE A O 1
ATOM 823 N N . ARG A 1 97 ? -5.741 -3.090 -6.596 1.00 98.12 97 ARG A N 1
ATOM 824 C CA . ARG A 1 97 ? -6.356 -3.516 -7.867 1.00 98.12 97 ARG A CA 1
ATOM 825 C C . ARG A 1 97 ? -5.573 -3.019 -9.078 1.00 98.12 97 ARG A C 1
ATOM 827 O O . ARG A 1 97 ? -5.331 -3.781 -10.015 1.00 98.12 97 ARG A O 1
ATOM 834 N N . GLU A 1 98 ? -5.159 -1.758 -9.069 1.00 98.06 98 GLU A N 1
ATOM 835 C CA . GLU A 1 98 ? -4.321 -1.175 -10.118 1.00 98.06 98 GLU A CA 1
ATOM 836 C C . GLU A 1 98 ? -2.936 -1.832 -10.161 1.00 98.06 98 GLU A C 1
ATOM 838 O O . GLU A 1 98 ? -2.479 -2.228 -11.234 1.00 98.06 98 GLU A O 1
ATOM 843 N N . SER A 1 99 ? -2.309 -2.044 -9.001 1.00 97.62 99 SER A N 1
ATOM 844 C CA . SER A 1 99 ? -1.011 -2.722 -8.891 1.00 97.62 99 SER A CA 1
ATOM 845 C C . SER A 1 99 ? -1.066 -4.162 -9.411 1.00 97.62 99 SER A C 1
ATOM 847 O O . SER A 1 99 ? -0.150 -4.597 -10.104 1.00 97.62 99 SER A O 1
ATOM 849 N N . ALA A 1 100 ? -2.158 -4.894 -9.173 1.00 97.31 100 ALA A N 1
ATOM 850 C CA . ALA A 1 100 ? -2.352 -6.236 -9.723 1.00 97.31 100 ALA A CA 1
ATOM 851 C C . ALA A 1 100 ? -2.422 -6.239 -11.259 1.00 97.31 100 ALA A C 1
ATOM 853 O O . ALA A 1 100 ? -1.793 -7.077 -11.911 1.00 97.31 100 ALA A O 1
ATOM 854 N N . LYS A 1 101 ? -3.136 -5.270 -11.851 1.00 97.38 101 LYS A N 1
ATOM 855 C CA . LYS A 1 101 ? -3.196 -5.094 -13.313 1.00 97.38 101 LYS A CA 1
ATOM 856 C C . LYS A 1 101 ? -1.825 -4.735 -13.890 1.00 97.38 101 LYS A C 1
AT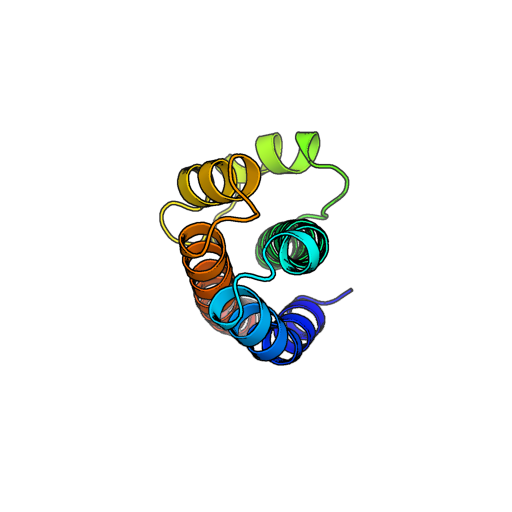OM 858 O O . LYS A 1 101 ? -1.428 -5.295 -14.913 1.00 97.38 101 LYS A O 1
ATOM 863 N N . LEU A 1 102 ? -1.096 -3.831 -13.231 1.00 97.00 102 LEU A N 1
ATOM 864 C CA . LEU A 1 102 ? 0.260 -3.447 -13.625 1.00 97.00 102 LEU A CA 1
ATOM 865 C C . LEU A 1 102 ? 1.212 -4.639 -13.560 1.00 97.00 102 LEU A C 1
ATOM 867 O O . LEU A 1 102 ? 1.901 -4.904 -14.540 1.00 97.00 102 LEU A O 1
ATOM 871 N N . HIS A 1 103 ? 1.194 -5.400 -12.466 1.00 96.56 103 HIS A N 1
ATOM 872 C CA . HIS A 1 103 ? 2.006 -6.602 -12.318 1.00 96.56 103 HIS A CA 1
ATOM 873 C C . HIS A 1 103 ? 1.749 -7.594 -13.458 1.00 96.56 103 HIS A C 1
ATOM 875 O O . HIS A 1 103 ? 2.693 -7.995 -14.131 1.00 96.56 103 HIS A O 1
ATOM 881 N N . ALA A 1 104 ? 0.483 -7.915 -13.755 1.00 95.88 104 ALA A N 1
ATOM 882 C CA . ALA A 1 104 ? 0.141 -8.818 -14.854 1.00 95.88 104 ALA A CA 1
ATOM 883 C C . ALA A 1 104 ? 0.682 -8.324 -16.209 1.00 95.88 104 ALA A C 1
ATOM 885 O O . ALA A 1 104 ? 1.276 -9.099 -16.961 1.00 95.88 104 ALA A O 1
ATOM 886 N N . LYS A 1 105 ? 0.536 -7.025 -16.502 1.00 96.19 105 LYS A N 1
ATOM 887 C CA . LYS A 1 105 ? 1.069 -6.404 -17.724 1.00 96.19 105 LYS A CA 1
ATOM 888 C C . LYS A 1 105 ? 2.597 -6.502 -17.789 1.00 96.19 105 LYS A C 1
ATOM 890 O O . LYS A 1 105 ? 3.137 -6.944 -18.802 1.00 96.19 105 LYS A O 1
ATOM 895 N N . VAL A 1 106 ? 3.289 -6.108 -16.720 1.00 95.06 106 VAL A N 1
ATOM 896 C CA . VAL A 1 106 ? 4.757 -6.087 -16.644 1.00 95.06 106 VAL A CA 1
ATOM 897 C C . VAL A 1 106 ? 5.330 -7.499 -16.736 1.00 95.06 106 VAL A C 1
ATOM 899 O O . VAL A 1 106 ? 6.279 -7.716 -17.485 1.00 95.06 106 VAL A O 1
ATOM 902 N N . SER A 1 107 ? 4.726 -8.486 -16.067 1.00 92.81 107 SER A N 1
ATOM 903 C CA . SER A 1 107 ? 5.155 -9.886 -16.160 1.00 92.81 107 SER A CA 1
ATOM 904 C C . SER A 1 107 ? 5.056 -10.442 -17.582 1.00 92.81 107 SER A C 1
ATOM 906 O O . SER A 1 107 ? 5.881 -11.264 -17.964 1.00 92.81 107 SER A O 1
ATOM 908 N N . ILE A 1 108 ? 4.069 -10.016 -18.380 1.00 94.50 108 ILE A N 1
ATOM 909 C CA . ILE A 1 108 ? 3.956 -10.432 -19.788 1.00 94.50 108 ILE A CA 1
ATOM 910 C C . ILE A 1 108 ? 5.051 -9.780 -20.635 1.00 94.50 108 ILE A C 1
ATOM 912 O O . ILE A 1 108 ? 5.657 -10.459 -21.459 1.00 94.50 108 ILE A O 1
ATOM 916 N N . ILE A 1 109 ? 5.318 -8.486 -20.430 1.00 91.81 109 ILE A N 1
ATOM 917 C CA . ILE A 1 109 ? 6.370 -7.750 -21.149 1.00 91.81 109 ILE A CA 1
ATOM 918 C C . ILE A 1 109 ? 7.740 -8.375 -20.866 1.00 91.81 109 ILE A C 1
ATOM 920 O O . ILE A 1 109 ? 8.464 -8.699 -21.800 1.00 91.81 109 ILE A O 1
ATOM 924 N N . LYS A 1 110 ? 8.054 -8.631 -19.591 1.00 87.19 110 LYS A N 1
ATOM 925 C CA . LYS A 1 110 ? 9.335 -9.214 -19.160 1.00 87.19 110 LYS A CA 1
ATOM 926 C C . LYS A 1 110 ? 9.555 -10.652 -19.628 1.00 87.19 110 LYS A C 1
ATOM 928 O O . LYS A 1 110 ? 10.691 -11.067 -19.756 1.00 87.19 110 LYS A O 1
ATOM 933 N N . LYS A 1 111 ? 8.490 -11.422 -19.876 1.00 78.31 111 LYS A N 1
ATOM 934 C CA . LYS A 1 111 ? 8.594 -12.785 -20.433 1.00 78.31 111 LYS A CA 1
ATOM 935 C C . LYS A 1 111 ? 8.794 -12.812 -21.951 1.00 78.31 111 LYS A C 1
ATOM 937 O O . LYS A 1 111 ? 9.015 -13.885 -22.502 1.00 78.31 111 LYS A O 1
ATOM 942 N N . ARG A 1 112 ? 8.607 -11.677 -22.631 1.00 60.44 112 ARG A N 1
ATOM 943 C CA . ARG A 1 112 ? 8.699 -11.551 -24.094 1.00 60.44 112 ARG A CA 1
ATOM 944 C C . ARG A 1 112 ? 10.004 -10.907 -24.571 1.00 60.44 112 ARG A C 1
ATOM 946 O O . ARG A 1 112 ? 10.241 -10.936 -25.774 1.00 60.44 112 ARG A O 1
ATOM 953 N N . GLY A 1 113 ? 10.780 -10.303 -23.670 1.00 50.31 113 GLY A N 1
ATOM 954 C CA . GLY A 1 113 ? 12.137 -9.811 -23.930 1.00 50.31 113 GLY A CA 1
ATOM 955 C C . GLY A 1 113 ? 13.164 -10.822 -23.456 1.00 50.31 113 GLY A C 1
ATOM 956 O O . GLY A 1 113 ? 14.216 -10.907 -24.118 1.00 50.31 113 GLY A O 1
#

Organism: NCBI:txid1385512